Protein AF-A0A6J4FQ62-F1 (afdb_monomer_lite)

Secondary structure (DSSP, 8-state):
-PPPHHHHHHHHHHHHHHTT--HHHHHHHHHHHHHHH-TTS-HHHHHHHHHHHHHHHHHHHHGGG---

Foldseek 3Di:
DPDDLLRLLLVQLVVCVVVVHDPVVSLVSSLVSCCVSCVVDDSVVSSVSSVVNVVVSVVVVVCPPPDD

Structure (mmCIF, N/CA/C/O backbone):
data_AF-A0A6J4FQ62-F1
#
_entry.id   AF-A0A6J4FQ62-F1
#
loop_
_atom_site.group_PDB
_atom_site.id
_atom_site.type_symbol
_atom_site.label_atom_id
_atom_site.label_alt_id
_atom_site.label_comp_id
_atom_site.label_asym_id
_atom_site.label_entity_id
_atom_site.label_seq_id
_atom_site.pdbx_PDB_ins_code
_atom_site.Cartn_x
_atom_site.Cartn_y
_atom_site.Cartn_z
_atom_site.occupancy
_atom_site.B_iso_or_equiv
_atom_site.auth_seq_id
_atom_site.auth_comp_id
_atom_site.auth_asym_id
_atom_site.auth_atom_id
_atom_site.pdbx_PDB_model_num
ATOM 1 N N . MET A 1 1 ? 15.978 -17.280 -0.742 1.00 56.09 1 MET A N 1
ATOM 2 C CA . MET A 1 1 ? 14.562 -17.274 -1.151 1.00 56.09 1 MET A CA 1
ATOM 3 C C . MET A 1 1 ? 14.183 -15.826 -1.322 1.00 56.09 1 MET A C 1
ATOM 5 O O . MET A 1 1 ? 14.453 -15.060 -0.404 1.00 56.09 1 MET A O 1
ATOM 9 N N . ASP A 1 2 ? 13.657 -15.455 -2.483 1.00 74.62 2 ASP A N 1
ATOM 10 C CA . ASP A 1 2 ? 13.122 -14.111 -2.684 1.00 74.62 2 ASP A CA 1
ATOM 11 C C . ASP A 1 2 ? 11.825 -13.972 -1.877 1.00 74.62 2 ASP A C 1
ATOM 13 O O . ASP A 1 2 ? 11.012 -14.904 -1.889 1.00 74.62 2 ASP A O 1
ATOM 17 N N . PRO A 1 3 ? 11.646 -12.872 -1.128 1.00 77.38 3 PRO A N 1
ATOM 18 C CA . PRO A 1 3 ? 10.455 -12.681 -0.317 1.00 77.38 3 PRO A CA 1
ATOM 19 C C . PRO A 1 3 ? 9.218 -12.612 -1.212 1.00 77.38 3 PRO A C 1
ATOM 21 O O . PRO A 1 3 ? 9.227 -11.999 -2.283 1.00 77.38 3 PRO A O 1
ATOM 24 N N . SER A 1 4 ? 8.138 -13.250 -0.771 1.00 88.19 4 SER A N 1
ATOM 25 C CA . SER A 1 4 ? 6.862 -13.180 -1.475 1.00 88.19 4 SER A CA 1
ATOM 26 C C . SER A 1 4 ? 6.303 -11.755 -1.438 1.00 88.19 4 SER A C 1
ATOM 28 O O . SER A 1 4 ? 6.535 -11.004 -0.491 1.00 88.19 4 SER A O 1
ATOM 30 N N . LEU A 1 5 ? 5.497 -11.384 -2.439 1.00 87.38 5 LEU A N 1
ATOM 31 C CA . LEU A 1 5 ? 4.826 -10.074 -2.479 1.00 87.38 5 LEU A CA 1
ATOM 32 C C . LEU A 1 5 ? 4.051 -9.781 -1.191 1.00 87.38 5 LEU A C 1
ATOM 34 O O . LEU A 1 5 ? 4.053 -8.660 -0.694 1.00 87.38 5 LEU A O 1
ATOM 38 N N . LEU A 1 6 ? 3.422 -10.809 -0.627 1.00 88.19 6 LEU A N 1
ATOM 39 C CA . LEU A 1 6 ? 2.640 -10.679 0.589 1.00 88.19 6 LEU A CA 1
ATOM 40 C C . LEU A 1 6 ? 3.536 -10.414 1.813 1.00 88.19 6 LEU A C 1
ATOM 42 O O . LEU A 1 6 ? 3.171 -9.609 2.662 1.00 88.19 6 LEU A O 1
ATOM 46 N N . GLU A 1 7 ? 4.731 -11.006 1.890 1.00 89.00 7 GLU A N 1
ATOM 47 C CA . GLU A 1 7 ? 5.711 -10.681 2.940 1.00 89.00 7 GLU A CA 1
ATOM 48 C C . GLU A 1 7 ? 6.265 -9.260 2.794 1.00 89.00 7 GLU A C 1
ATOM 50 O O . GLU A 1 7 ? 6.364 -8.547 3.791 1.00 89.00 7 GLU A O 1
ATOM 55 N N . ILE A 1 8 ? 6.570 -8.828 1.566 1.00 90.81 8 ILE A N 1
ATOM 56 C CA . ILE A 1 8 ? 7.055 -7.468 1.279 1.00 90.81 8 ILE A CA 1
ATOM 57 C C . ILE A 1 8 ? 6.025 -6.430 1.740 1.00 90.81 8 ILE A C 1
ATOM 59 O O . ILE A 1 8 ? 6.329 -5.546 2.543 1.00 90.81 8 ILE A O 1
ATOM 63 N N . ILE A 1 9 ? 4.786 -6.569 1.267 1.00 91.88 9 ILE A N 1
ATOM 64 C CA . ILE A 1 9 ? 3.689 -5.641 1.565 1.00 91.88 9 ILE A CA 1
ATOM 65 C C . ILE A 1 9 ? 3.320 -5.739 3.051 1.00 91.88 9 ILE A C 1
ATOM 67 O O . ILE A 1 9 ? 3.158 -4.716 3.709 1.00 91.88 9 ILE A O 1
ATOM 71 N N . GLY A 1 10 ? 3.266 -6.948 3.619 1.00 92.00 10 GLY A N 1
ATOM 72 C CA . GLY A 1 10 ? 2.980 -7.170 5.038 1.00 92.00 10 GLY A CA 1
ATOM 73 C C . GLY A 1 10 ? 3.994 -6.501 5.967 1.00 92.00 10 GLY A C 1
ATOM 74 O O . GLY A 1 10 ? 3.602 -5.836 6.924 1.00 92.00 10 GLY A O 1
ATOM 75 N N . SER A 1 11 ? 5.290 -6.604 5.657 1.00 91.69 11 SER A N 1
ATOM 76 C CA . SER A 1 11 ? 6.349 -5.935 6.422 1.00 91.69 11 SER A CA 1
ATOM 77 C C . SER A 1 11 ? 6.236 -4.411 6.341 1.00 91.69 11 SER A C 1
ATOM 79 O O . SER A 1 11 ? 6.408 -3.729 7.353 1.00 91.69 11 SER A O 1
ATOM 81 N N . ALA A 1 12 ? 5.942 -3.866 5.157 1.00 93.44 12 ALA A N 1
ATOM 82 C CA . ALA A 1 12 ? 5.779 -2.427 4.966 1.00 93.44 12 ALA A CA 1
ATOM 83 C C . ALA A 1 12 ? 4.569 -1.886 5.744 1.00 93.44 12 ALA A C 1
ATOM 85 O O . ALA A 1 12 ? 4.704 -0.925 6.502 1.00 93.44 12 ALA A O 1
ATOM 86 N N . VAL A 1 13 ? 3.417 -2.557 5.641 1.00 93.56 13 VAL A N 1
ATOM 87 C CA . VAL A 1 13 ? 2.191 -2.198 6.371 1.00 93.56 13 VAL A CA 1
ATOM 88 C C . VAL A 1 13 ? 2.398 -2.305 7.882 1.00 93.56 13 VAL A C 1
ATOM 90 O O . VAL A 1 13 ? 2.041 -1.384 8.614 1.00 93.56 13 VAL A O 1
ATOM 93 N N . SER A 1 14 ? 3.015 -3.387 8.370 1.00 91.88 14 SER A N 1
ATOM 94 C CA . SER A 1 14 ? 3.294 -3.558 9.801 1.00 91.88 14 SER A CA 1
ATOM 95 C C . SER A 1 14 ? 4.236 -2.475 10.334 1.00 91.88 14 SER A C 1
ATOM 97 O O . SER A 1 14 ? 4.016 -1.968 11.435 1.00 91.88 14 SER A O 1
ATOM 99 N N . SER A 1 15 ? 5.258 -2.093 9.563 1.00 92.50 15 SER A N 1
ATOM 100 C CA . SER A 1 15 ? 6.187 -1.023 9.938 1.00 92.50 15 SER A CA 1
ATOM 101 C C . SER A 1 15 ? 5.509 0.349 9.949 1.00 92.50 15 SER A C 1
ATOM 103 O O . SER A 1 15 ? 5.685 1.112 10.900 1.00 92.50 15 SER A O 1
ATOM 105 N N . ALA A 1 16 ? 4.692 0.653 8.936 1.00 93.06 16 ALA A N 1
ATOM 106 C CA . ALA A 1 16 ? 3.906 1.882 8.864 1.00 93.06 16 ALA A CA 1
ATOM 107 C C . ALA A 1 16 ? 2.913 1.982 10.033 1.00 93.06 16 ALA A C 1
ATOM 109 O O . ALA A 1 16 ? 2.840 3.004 10.717 1.00 93.06 16 ALA A O 1
ATOM 110 N N . ARG A 1 17 ? 2.216 0.886 10.346 1.00 91.94 17 ARG A N 1
ATOM 111 C CA . ARG A 1 17 ? 1.295 0.824 11.485 1.00 91.94 17 ARG A CA 1
ATOM 112 C C . ARG A 1 17 ? 2.004 1.005 12.823 1.00 91.94 17 ARG A C 1
ATOM 114 O O . ARG A 1 17 ? 1.503 1.729 13.678 1.00 91.94 17 ARG A O 1
ATOM 121 N N . GLY A 1 18 ? 3.175 0.391 13.001 1.00 91.31 18 GLY A N 1
ATOM 122 C CA . GLY A 1 18 ? 3.998 0.564 14.203 1.00 91.31 18 GLY A CA 1
ATOM 123 C C . GLY A 1 18 ? 4.445 2.014 14.437 1.00 91.31 18 GLY A C 1
ATOM 124 O O . GLY A 1 18 ? 4.719 2.393 15.571 1.00 91.31 18 GLY A O 1
ATOM 125 N N . GLN A 1 19 ? 4.461 2.836 13.385 1.00 92.69 19 GLN A N 1
ATOM 126 C CA . GLN A 1 19 ? 4.746 4.273 13.444 1.00 92.69 19 GLN A CA 1
ATOM 127 C C . GLN A 1 19 ? 3.490 5.138 13.660 1.00 92.69 19 GLN A C 1
ATOM 129 O O . GLN A 1 19 ? 3.590 6.361 13.698 1.00 92.69 19 GLN A O 1
ATOM 134 N N . GLY A 1 20 ? 2.312 4.526 13.820 1.00 92.94 20 GLY A N 1
ATOM 135 C CA . GLY A 1 20 ? 1.046 5.233 14.025 1.00 92.94 20 GLY A CA 1
ATOM 136 C C . GLY A 1 20 ? 0.426 5.804 12.747 1.00 92.94 20 GLY A C 1
ATOM 137 O O . GLY A 1 20 ? -0.444 6.666 12.840 1.00 92.94 20 GLY A O 1
ATOM 138 N N . LEU A 1 21 ? 0.863 5.345 11.570 1.00 93.69 21 LEU A N 1
ATOM 139 C CA . LEU A 1 21 ? 0.313 5.783 10.287 1.00 93.69 21 LEU A CA 1
ATOM 140 C C . LEU A 1 21 ? -1.102 5.234 10.060 1.00 93.69 21 LEU A C 1
ATOM 142 O O . LEU A 1 21 ? -1.425 4.122 10.492 1.00 93.69 21 LEU A O 1
ATOM 146 N N . GLY A 1 22 ? -1.940 6.009 9.370 1.00 93.06 22 GLY A N 1
ATOM 147 C 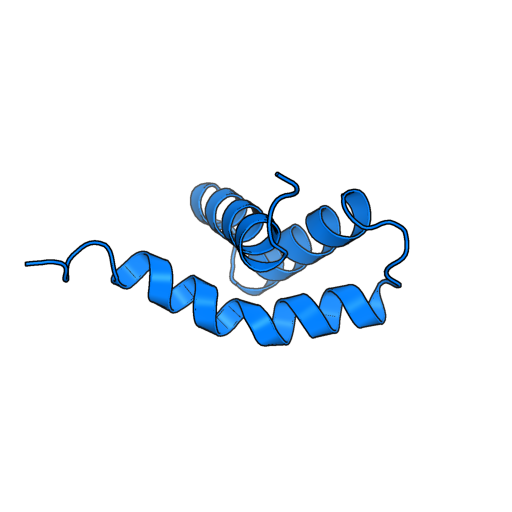CA . GLY A 1 22 ? -3.297 5.621 9.001 1.00 93.06 22 GLY A CA 1
ATOM 148 C C . GLY A 1 22 ? -3.330 4.565 7.895 1.00 93.06 22 GLY A C 1
ATOM 149 O O . GLY A 1 22 ? -2.303 4.096 7.408 1.00 93.06 22 GLY A O 1
ATOM 150 N N . VAL A 1 23 ? -4.537 4.130 7.530 1.00 91.50 23 VAL A N 1
ATOM 151 C CA . VAL A 1 23 ? -4.739 3.067 6.529 1.00 91.50 23 VAL A CA 1
ATOM 152 C C . VAL A 1 23 ? -4.264 3.498 5.141 1.00 91.50 23 VAL A C 1
ATOM 154 O O . VAL A 1 23 ? -3.674 2.688 4.432 1.00 91.50 23 VAL A O 1
ATOM 157 N N . GLU A 1 24 ? -4.506 4.753 4.762 1.00 93.31 24 GLU A N 1
ATOM 158 C CA . GLU A 1 24 ? -4.052 5.299 3.478 1.00 93.31 24 GLU A CA 1
ATOM 159 C C . GLU A 1 24 ? -2.521 5.371 3.447 1.00 93.31 24 GLU A C 1
ATOM 161 O O . GLU A 1 24 ? -1.899 4.792 2.560 1.00 93.31 24 GLU A O 1
ATOM 166 N N . GLU A 1 25 ? -1.892 5.920 4.490 1.00 94.69 25 GLU A N 1
ATOM 167 C CA . GLU A 1 25 ? -0.431 6.007 4.563 1.00 94.69 25 GLU A CA 1
ATOM 168 C C . GLU A 1 25 ? 0.249 4.627 4.648 1.00 94.69 25 GLU A C 1
ATOM 170 O O . GLU A 1 25 ? 1.362 4.444 4.154 1.00 94.69 25 GLU A O 1
ATOM 175 N N . GLN A 1 26 ? -0.407 3.628 5.250 1.00 94.81 26 GLN A N 1
ATOM 176 C CA . GLN A 1 26 ? 0.070 2.239 5.242 1.00 94.81 26 GLN A CA 1
ATOM 177 C C . GLN A 1 26 ? 0.098 1.652 3.822 1.00 94.81 26 GLN A C 1
ATOM 179 O O . GLN A 1 26 ? 1.030 0.916 3.486 1.00 94.81 26 GLN A O 1
ATOM 184 N N . ARG A 1 27 ? -0.904 1.959 2.989 1.00 94.25 27 ARG A N 1
ATOM 185 C CA . ARG A 1 27 ? -0.968 1.502 1.591 1.00 94.25 27 ARG A CA 1
ATOM 186 C C . ARG A 1 27 ? 0.080 2.202 0.739 1.00 94.25 27 ARG A C 1
ATOM 188 O O . ARG A 1 27 ? 0.805 1.519 0.019 1.00 94.25 27 ARG A O 1
ATOM 195 N N . ASP A 1 28 ? 0.235 3.511 0.910 1.00 95.31 28 ASP A N 1
ATOM 196 C CA . ASP A 1 28 ? 1.262 4.294 0.219 1.00 95.31 28 ASP A CA 1
ATOM 197 C C . ASP A 1 28 ? 2.672 3.782 0.549 1.00 95.31 28 ASP A C 1
ATOM 199 O O . ASP A 1 28 ? 3.509 3.594 -0.338 1.00 95.31 28 ASP A O 1
ATOM 203 N N . ALA A 1 29 ? 2.933 3.478 1.825 1.00 94.56 29 ALA A N 1
ATOM 204 C CA . ALA A 1 29 ? 4.198 2.890 2.254 1.00 94.56 29 ALA A CA 1
ATOM 205 C C . ALA A 1 29 ? 4.444 1.518 1.606 1.00 94.56 29 ALA A C 1
ATOM 207 O O . ALA A 1 29 ? 5.557 1.225 1.164 1.00 94.56 29 ALA A O 1
ATOM 208 N N . ALA A 1 30 ? 3.412 0.678 1.522 1.00 95.00 30 ALA A N 1
ATOM 209 C CA . ALA A 1 30 ? 3.518 -0.629 0.890 1.00 95.00 30 ALA A CA 1
ATOM 210 C C . ALA A 1 30 ? 3.748 -0.537 -0.624 1.00 95.00 30 ALA A C 1
ATOM 212 O O . ALA A 1 30 ? 4.556 -1.297 -1.159 1.00 95.00 30 ALA A O 1
ATOM 213 N N . GLU A 1 31 ? 3.102 0.412 -1.303 1.00 95.88 31 GLU A N 1
ATOM 214 C CA . GLU A 1 31 ? 3.319 0.681 -2.726 1.00 95.88 31 GLU A CA 1
ATOM 215 C C . GLU A 1 31 ? 4.756 1.142 -2.987 1.00 95.88 31 GLU A C 1
ATOM 217 O O . GLU A 1 31 ? 5.433 0.600 -3.865 1.00 95.88 31 GLU A O 1
ATOM 222 N N . ALA A 1 32 ? 5.257 2.085 -2.183 1.00 95.38 32 ALA A N 1
ATOM 223 C CA . ALA A 1 32 ? 6.619 2.595 -2.303 1.00 95.38 32 ALA A CA 1
ATOM 224 C C . ALA A 1 32 ? 7.669 1.486 -2.125 1.00 95.38 32 ALA A C 1
ATOM 226 O O . ALA A 1 32 ? 8.615 1.384 -2.912 1.00 95.38 32 ALA A O 1
ATOM 227 N N . VAL A 1 33 ? 7.489 0.619 -1.123 1.00 94.50 33 VAL A N 1
ATOM 228 C CA . VAL A 1 33 ? 8.378 -0.530 -0.893 1.00 94.50 33 VAL A CA 1
ATOM 229 C C . VAL A 1 33 ? 8.287 -1.532 -2.044 1.00 94.50 33 VAL A C 1
ATOM 231 O O . VAL A 1 33 ? 9.315 -2.019 -2.516 1.00 94.50 33 VAL A O 1
ATOM 234 N N . LEU A 1 34 ? 7.080 -1.815 -2.539 1.00 93.75 34 LEU A N 1
ATOM 235 C CA . LEU A 1 34 ? 6.873 -2.745 -3.645 1.00 93.75 34 LEU A CA 1
ATOM 236 C C . LEU A 1 34 ? 7.554 -2.265 -4.936 1.00 93.75 34 LEU A C 1
ATOM 238 O O . LEU A 1 34 ? 8.229 -3.056 -5.592 1.00 93.75 34 LEU A O 1
ATOM 242 N N . LEU A 1 35 ? 7.440 -0.978 -5.273 1.00 94.75 35 LEU A N 1
ATOM 243 C CA . LEU A 1 35 ? 8.121 -0.380 -6.428 1.00 94.75 35 LEU A CA 1
ATOM 244 C C . LEU A 1 35 ? 9.645 -0.398 -6.283 1.00 94.75 35 LEU A C 1
ATOM 246 O O . LEU A 1 35 ? 10.353 -0.653 -7.257 1.00 94.75 35 LEU A O 1
ATOM 250 N N . ALA A 1 36 ? 10.158 -0.164 -5.073 1.00 93.88 36 ALA A N 1
ATOM 251 C CA . ALA A 1 36 ? 11.592 -0.217 -4.803 1.00 93.88 36 ALA A CA 1
ATOM 252 C C . ALA A 1 36 ? 12.161 -1.639 -4.946 1.00 93.88 36 ALA A C 1
ATOM 254 O O . ALA A 1 36 ? 13.287 -1.812 -5.413 1.00 93.88 36 ALA A O 1
ATOM 255 N N . MET A 1 37 ? 11.389 -2.658 -4.555 1.00 91.56 37 MET A N 1
ATOM 256 C CA . MET A 1 37 ? 11.808 -4.060 -4.623 1.00 91.56 37 MET A CA 1
ATOM 257 C C . MET A 1 37 ? 11.565 -4.710 -5.985 1.00 91.56 37 MET A C 1
ATOM 259 O O . MET A 1 37 ? 12.303 -5.615 -6.371 1.00 91.56 37 MET A O 1
ATOM 263 N N . VAL A 1 38 ? 10.541 -4.264 -6.713 1.00 89.69 38 VAL A N 1
ATOM 264 C CA . VAL A 1 38 ? 10.145 -4.824 -8.006 1.00 89.69 38 VAL A CA 1
ATOM 265 C C . VAL A 1 38 ? 10.087 -3.699 -9.046 1.00 89.69 38 VAL A C 1
ATOM 267 O O . VAL A 1 38 ? 9.004 -3.266 -9.441 1.00 89.69 38 VAL A O 1
ATOM 270 N N . PRO A 1 39 ? 11.248 -3.228 -9.542 1.00 85.88 39 PRO A N 1
ATOM 271 C CA . PRO A 1 39 ? 11.329 -2.076 -10.446 1.00 85.88 39 PRO A CA 1
ATOM 272 C C . PRO A 1 39 ? 10.713 -2.325 -11.833 1.00 85.88 39 PRO A C 1
ATOM 274 O O . PRO A 1 39 ? 10.581 -1.399 -12.627 1.00 85.88 39 PRO A O 1
ATOM 277 N N . SER A 1 40 ? 10.341 -3.570 -12.149 1.00 90.00 40 SER A N 1
ATOM 278 C CA . SER A 1 40 ? 9.572 -3.910 -13.349 1.00 90.00 40 SER A CA 1
ATOM 279 C C . SER A 1 40 ? 8.076 -3.600 -13.223 1.00 90.00 40 SER A C 1
ATOM 281 O O . SER A 1 40 ? 7.374 -3.604 -14.235 1.00 90.00 40 SER A O 1
ATOM 283 N N . LEU A 1 41 ? 7.571 -3.337 -12.012 1.00 91.50 41 LEU A N 1
ATOM 284 C CA . LEU A 1 41 ? 6.188 -2.925 -11.806 1.00 91.50 41 LEU A CA 1
ATOM 285 C C . LEU A 1 41 ? 6.020 -1.441 -12.113 1.00 91.50 41 LEU A C 1
ATOM 287 O O . LEU A 1 41 ? 6.778 -0.588 -11.661 1.00 91.50 41 LEU A O 1
ATOM 291 N N . THR A 1 42 ? 4.962 -1.122 -12.848 1.00 95.25 42 THR A N 1
ATOM 292 C CA . THR A 1 42 ? 4.490 0.260 -12.963 1.00 95.25 42 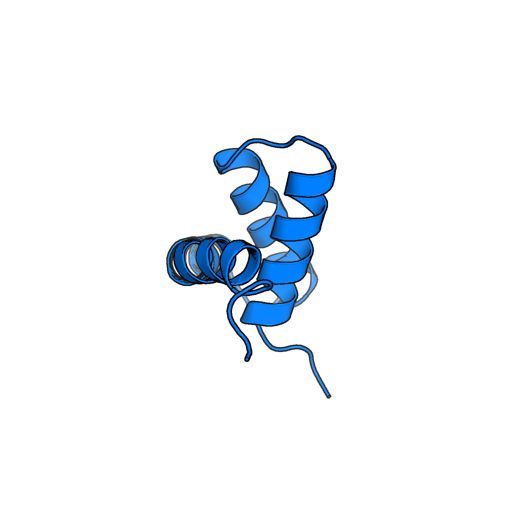THR A CA 1
ATOM 293 C C . THR A 1 42 ? 3.744 0.668 -11.687 1.00 95.25 42 THR A C 1
ATOM 295 O O . THR A 1 42 ? 3.087 -0.204 -11.106 1.00 95.25 42 THR A O 1
ATOM 298 N N . PRO A 1 43 ? 3.709 1.963 -11.323 1.00 94.00 43 PRO A N 1
ATOM 299 C CA . PRO A 1 43 ? 2.962 2.455 -10.159 1.00 94.00 43 PRO A CA 1
ATOM 300 C C . PRO A 1 43 ? 1.513 1.955 -10.100 1.00 94.00 43 PRO A C 1
ATOM 302 O O . PRO A 1 43 ? 1.089 1.390 -9.102 1.00 94.00 43 PRO A O 1
ATOM 305 N N . SER A 1 44 ? 0.781 2.005 -11.218 1.00 95.25 44 SER A N 1
ATOM 306 C CA . SER A 1 44 ? -0.615 1.544 -11.271 1.00 95.25 44 SER A CA 1
ATOM 307 C C . SER A 1 44 ? -0.793 0.057 -10.942 1.00 95.25 44 SER A C 1
ATOM 309 O O . SER A 1 44 ? -1.799 -0.329 -10.354 1.00 95.25 44 SER A O 1
ATOM 311 N N . ILE A 1 45 ? 0.172 -0.788 -11.314 1.00 94.81 45 ILE A N 1
ATOM 312 C CA . ILE A 1 45 ? 0.130 -2.220 -10.996 1.00 94.81 45 ILE A CA 1
ATOM 313 C C . ILE A 1 45 ? 0.542 -2.454 -9.542 1.00 94.81 45 ILE A C 1
ATOM 315 O O . ILE A 1 45 ? -0.072 -3.281 -8.877 1.00 94.81 45 ILE A O 1
ATOM 319 N N . ALA A 1 46 ? 1.533 -1.721 -9.031 1.00 94.88 46 ALA A N 1
ATOM 320 C CA . ALA A 1 46 ? 1.913 -1.798 -7.623 1.00 94.88 46 ALA A CA 1
ATOM 321 C C . ALA A 1 46 ? 0.738 -1.410 -6.710 1.00 94.88 46 ALA A C 1
ATOM 323 O O . ALA A 1 46 ? 0.398 -2.170 -5.805 1.00 94.88 46 ALA A O 1
ATOM 324 N N . ASN A 1 47 ? 0.056 -0.306 -7.02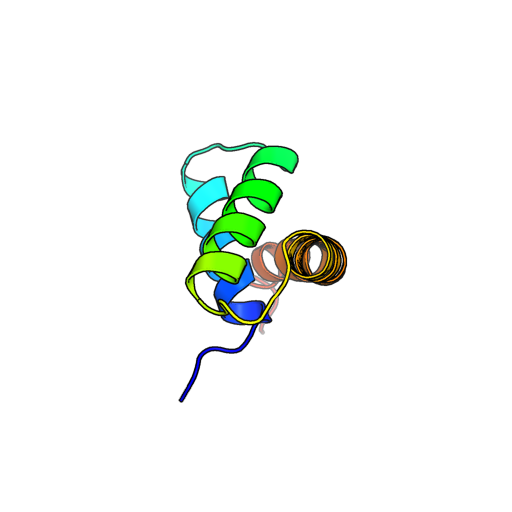3 1.00 95.00 47 ASN A N 1
ATOM 325 C CA . ASN A 1 47 ? -1.149 0.132 -6.328 1.00 95.00 47 ASN A CA 1
ATOM 326 C C . ASN A 1 47 ? -2.250 -0.943 -6.348 1.00 95.00 47 ASN A C 1
ATOM 328 O O . ASN A 1 47 ? -2.760 -1.330 -5.298 1.00 95.00 47 ASN A O 1
ATOM 332 N N . LEU A 1 48 ? -2.549 -1.509 -7.526 1.00 95.44 48 LEU A N 1
ATOM 333 C CA . LEU A 1 48 ? -3.528 -2.593 -7.661 1.00 95.44 48 LEU A CA 1
ATOM 334 C C . LEU A 1 48 ? -3.169 -3.801 -6.784 1.00 95.44 48 LEU A C 1
ATOM 336 O O . LEU A 1 48 ? -4.036 -4.366 -6.122 1.00 95.44 48 LEU A O 1
ATOM 340 N N . VAL A 1 49 ? -1.899 -4.206 -6.775 1.00 93.69 49 VAL A N 1
ATOM 341 C CA . VAL A 1 49 ? -1.422 -5.335 -5.969 1.00 93.69 49 VAL A CA 1
ATOM 342 C C . VAL A 1 49 ? -1.580 -5.046 -4.474 1.00 93.69 49 VAL A C 1
ATOM 344 O O . VAL A 1 49 ? -2.056 -5.914 -3.743 1.00 93.69 49 VAL A O 1
ATOM 347 N N . VAL A 1 50 ? -1.232 -3.842 -4.016 1.00 94.31 50 VAL A N 1
ATOM 348 C CA . VAL A 1 50 ? -1.399 -3.434 -2.613 1.0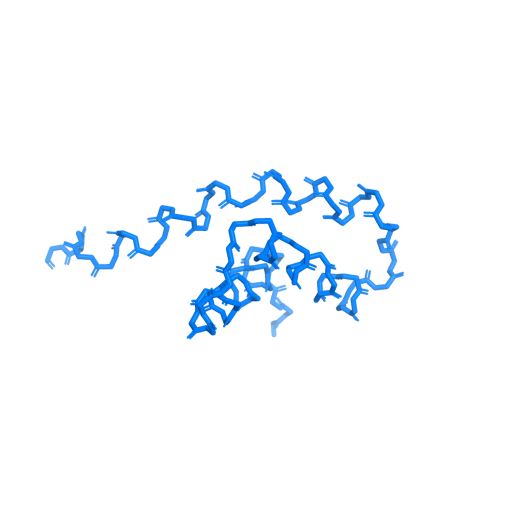0 94.31 50 VAL A CA 1
ATOM 349 C C . VAL A 1 50 ? -2.873 -3.434 -2.221 1.00 94.31 50 VAL A C 1
ATOM 351 O O . VAL A 1 50 ? -3.216 -4.062 -1.225 1.00 94.31 50 VAL A O 1
ATOM 354 N N . GLU A 1 51 ? -3.757 -2.826 -3.012 1.00 93.62 51 GLU A N 1
ATOM 355 C CA . GLU A 1 51 ? -5.202 -2.791 -2.740 1.00 93.62 51 GLU A CA 1
ATOM 356 C C . GLU A 1 51 ? -5.816 -4.193 -2.629 1.00 93.62 51 GLU A C 1
ATOM 358 O O . GLU A 1 51 ? -6.631 -4.454 -1.744 1.00 93.62 51 GLU A O 1
ATOM 363 N N . GLN A 1 52 ? -5.397 -5.120 -3.494 1.00 92.44 52 GLN A N 1
ATOM 364 C CA . GLN A 1 52 ? -5.877 -6.503 -3.462 1.00 92.44 52 GLN A CA 1
ATOM 365 C C . GLN A 1 52 ? -5.341 -7.280 -2.255 1.00 92.44 52 GLN A C 1
ATOM 367 O O . GLN A 1 52 ? -6.033 -8.152 -1.735 1.00 92.44 52 GLN A O 1
ATOM 372 N N . LEU A 1 53 ? -4.115 -6.993 -1.806 1.00 91.62 53 LEU A N 1
ATOM 373 C CA . LEU A 1 53 ? -3.455 -7.759 -0.748 1.00 91.62 53 LEU A CA 1
ATOM 374 C C . LEU A 1 53 ? -3.650 -7.173 0.656 1.00 91.62 53 LEU A C 1
ATOM 376 O O . LEU A 1 53 ? -3.588 -7.916 1.636 1.00 91.62 53 LEU A O 1
ATOM 380 N N . TYR A 1 54 ? -3.941 -5.878 0.769 1.00 89.06 54 TYR A N 1
ATOM 381 C CA . TYR A 1 54 ? -4.115 -5.173 2.039 1.00 89.06 54 TYR A CA 1
ATOM 382 C C . TYR A 1 54 ? -5.158 -5.809 2.981 1.00 89.06 54 TYR A C 1
ATOM 384 O O . TYR A 1 54 ? -4.854 -5.959 4.169 1.00 89.06 54 TYR A O 1
ATOM 392 N N . PRO A 1 55 ? -6.344 -6.257 2.512 1.00 88.75 55 PRO A N 1
ATOM 393 C CA . PRO A 1 55 ? -7.328 -6.913 3.378 1.00 88.75 55 PRO A CA 1
ATOM 394 C C . PRO A 1 55 ? -6.780 -8.167 4.073 1.00 88.75 55 PRO A C 1
ATOM 396 O O . PRO A 1 55 ? -7.064 -8.403 5.243 1.00 88.75 55 PRO A O 1
ATOM 399 N N . PHE A 1 56 ? -5.922 -8.931 3.390 1.00 85.94 56 PHE A N 1
ATOM 400 C CA . PHE A 1 56 ? -5.323 -10.155 3.930 1.00 85.94 56 PHE A CA 1
ATOM 401 C C . PHE A 1 56 ? -4.200 -9.887 4.938 1.00 85.94 56 PHE A C 1
ATOM 403 O O . PHE A 1 56 ? -3.794 -10.794 5.664 1.00 85.94 56 PHE A O 1
ATOM 410 N N . ILE A 1 57 ? -3.675 -8.661 4.979 1.00 83.88 57 ILE A N 1
ATOM 411 C CA . ILE A 1 57 ? -2.658 -8.250 5.951 1.00 83.88 57 ILE A CA 1
ATOM 412 C C . ILE A 1 57 ? -3.324 -7.885 7.278 1.00 83.88 57 ILE A C 1
ATOM 414 O O . ILE A 1 57 ? -2.831 -8.292 8.325 1.00 83.88 57 ILE A O 1
ATOM 418 N N . GLY A 1 58 ? -4.468 -7.193 7.243 1.00 68.25 58 GLY A N 1
ATOM 419 C CA . GLY A 1 58 ? -5.239 -6.851 8.447 1.00 68.25 58 GLY A CA 1
ATOM 420 C C . GLY A 1 58 ? -5.687 -8.076 9.254 1.00 68.25 58 GLY A C 1
ATOM 421 O O . GLY A 1 58 ? -5.619 -8.056 10.482 1.00 68.25 58 GLY A O 1
ATOM 422 N N . ASP A 1 59 ? -6.051 -9.166 8.573 1.00 57.59 59 ASP A N 1
ATOM 423 C CA . ASP A 1 59 ? -6.428 -10.429 9.223 1.00 57.59 59 ASP A CA 1
ATOM 424 C C . ASP A 1 59 ? -5.235 -11.170 9.855 1.00 57.59 59 ASP A C 1
ATOM 426 O O . ASP A 1 59 ? -5.401 -11.892 10.841 1.00 57.59 59 ASP A O 1
ATOM 430 N N . ARG A 1 60 ? -4.009 -10.982 9.343 1.00 57.22 60 ARG A N 1
ATOM 431 C CA . ARG A 1 60 ? -2.816 -11.644 9.901 1.00 57.22 60 ARG A CA 1
ATOM 432 C C . ARG A 1 60 ? -2.416 -11.108 11.271 1.00 57.22 60 ARG A C 1
ATOM 434 O O . ARG A 1 60 ? -1.907 -11.882 12.077 1.00 57.22 60 ARG A O 1
ATOM 441 N N . ASP A 1 61 ? -2.683 -9.839 11.559 1.00 54.12 61 ASP A N 1
ATOM 442 C CA . ASP A 1 61 ? -2.391 -9.254 12.872 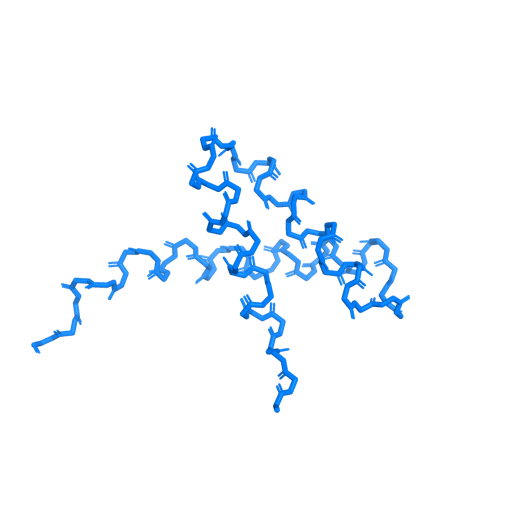1.00 54.12 61 ASP A CA 1
ATOM 443 C C . ASP A 1 61 ? -3.380 -9.694 13.964 1.00 54.12 61 ASP A C 1
ATOM 445 O O . ASP A 1 61 ? -3.012 -9.734 15.137 1.00 54.12 61 ASP A O 1
ATOM 449 N N . MET A 1 62 ? -4.607 -10.101 13.606 1.00 47.75 62 MET A N 1
ATOM 450 C CA . MET A 1 62 ? -5.559 -10.711 14.551 1.00 47.75 62 MET A CA 1
ATOM 451 C C . MET A 1 62 ? -5.415 -12.240 14.670 1.00 47.75 62 MET A C 1
ATOM 453 O O . MET A 1 62 ? -5.882 -12.828 15.645 1.00 47.75 62 MET A O 1
ATOM 457 N N . GLY A 1 63 ? -4.728 -12.896 13.728 1.00 42.22 63 GLY A N 1
ATOM 458 C CA . GLY A 1 63 ? -4.503 -14.349 13.720 1.00 42.22 63 GLY A CA 1
ATOM 459 C C . GLY A 1 63 ? -3.433 -14.863 14.695 1.00 42.22 63 GLY A C 1
ATOM 460 O O . GLY A 1 63 ? -3.283 -16.074 14.846 1.00 42.22 63 GLY A O 1
ATOM 461 N N . GLY A 1 64 ? -2.708 -13.978 15.388 1.00 43.88 64 GLY A N 1
ATOM 462 C CA . GLY A 1 64 ? -1.652 -14.346 16.345 1.00 43.88 64 GLY A CA 1
ATOM 463 C C . GLY A 1 64 ? -2.133 -14.928 17.684 1.00 43.88 64 GLY A C 1
ATOM 464 O O . GLY A 1 64 ? -1.300 -15.331 18.491 1.00 43.88 64 GLY A O 1
ATOM 465 N N . ILE A 1 65 ? -3.448 -14.993 17.934 1.00 49.81 65 ILE A N 1
ATOM 466 C CA . ILE A 1 65 ? -4.045 -15.538 19.174 1.00 49.81 65 ILE A CA 1
ATOM 467 C C . ILE A 1 65 ? -5.045 -16.685 18.939 1.00 49.81 65 ILE A C 1
ATOM 469 O O . ILE A 1 65 ? -5.851 -16.987 19.815 1.00 49.81 65 ILE A O 1
ATOM 473 N N . ALA A 1 66 ? -5.012 -17.337 17.774 1.00 41.81 66 ALA A N 1
ATOM 474 C CA . ALA A 1 66 ? -5.897 -18.469 17.474 1.00 41.81 66 ALA A CA 1
ATOM 475 C C . ALA A 1 66 ? -5.158 -19.683 16.882 1.00 41.81 66 ALA A C 1
ATOM 477 O O . ALA A 1 66 ? -5.686 -20.384 16.021 1.00 41.81 66 ALA A O 1
ATOM 478 N N . ALA A 1 67 ? -3.943 -19.954 17.362 1.00 39.19 67 ALA A N 1
ATOM 479 C CA . ALA A 1 67 ? -3.316 -21.266 17.236 1.00 39.19 67 ALA A CA 1
ATOM 480 C C . ALA A 1 67 ? -3.218 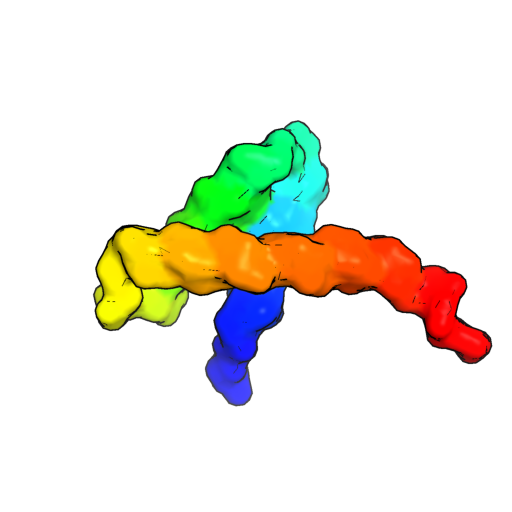-21.894 18.637 1.00 39.19 67 ALA A C 1
ATOM 482 O O . ALA A 1 67 ? -2.382 -21.483 19.434 1.00 39.19 67 ALA A O 1
ATOM 483 N N . LEU A 1 68 ? -4.173 -22.801 18.887 1.00 39.12 68 LEU A N 1
ATOM 484 C CA . LEU A 1 68 ? -4.265 -23.872 19.897 1.00 39.12 68 LEU A CA 1
ATOM 485 C C . LEU A 1 68 ? -3.123 -24.004 20.917 1.00 39.12 68 LEU A C 1
ATOM 487 O O . LEU A 1 68 ? -1.999 -24.358 20.498 1.00 39.12 68 LEU A O 1
#

Sequence (68 aa):
MDPSLLEIIGSAVSSARGQGLGVEEQRDAAEAVLLAMVPSLTPSIANLVVEQLYPFIGDRDMGGIAAL

Radius of gyration: 12.2 Å; chains: 1; bounding box: 22×30×33 Å

pLDDT: mean 84.36, std 16.84, range [39.12, 95.88]